Protein AF-A0A486XMG4-F1 (afdb_monomer_lite)

Sequence (56 aa):
MLPLYQLHIRLCLTKQLAAGRVELLKLDEDSDEYMEKANDLMVLDSIIAKIDCEQA

Foldseek 3Di:
DDDPVLVVVLVVLVVVLVVLVVVLVVDDCPDPVNVVSVVVSVVSVVVSVVSVVVVD

Secondary structure (DSSP, 8-state):
---HHHHHHHHHHHHHHHHHHHHHTTS-TTSHHHHHHHHHHHHHHHHHHHHHHTT-

pLDDT: mean 92.87, std 10.67, range [47.75, 98.31]

Organism: NCBI:txid1708203

Radius of gyration: 13.21 Å; chains: 1; bounding box: 31×15×32 Å

Structure (mmCIF, N/CA/C/O backbone):
data_AF-A0A486XMG4-F1
#
_entry.id   AF-A0A486XMG4-F1
#
loop_
_atom_site.group_PDB
_atom_site.id
_atom_site.type_symbol
_atom_site.label_atom_id
_atom_site.label_alt_id
_atom_site.label_comp_id
_atom_site.label_asym_id
_atom_site.label_entity_id
_atom_site.label_seq_id
_atom_site.pdbx_PDB_ins_code
_atom_site.Cartn_x
_atom_site.Cartn_y
_atom_site.Cartn_z
_atom_site.occupancy
_atom_site.B_iso_or_equiv
_atom_site.auth_seq_id
_atom_site.auth_comp_id
_atom_site.auth_asym_id
_atom_site.auth_atom_id
_atom_site.pdbx_PDB_model_num
ATOM 1 N N . MET A 1 1 ? -18.954 1.095 16.296 1.00 68.50 1 MET A N 1
ATOM 2 C CA . MET A 1 1 ? -18.386 2.464 16.260 1.00 68.50 1 MET A CA 1
ATOM 3 C C . MET A 1 1 ? -16.936 2.340 16.682 1.00 68.50 1 MET A C 1
ATOM 5 O O . MET A 1 1 ? -16.708 1.951 17.821 1.00 68.50 1 MET A O 1
ATOM 9 N N . LEU A 1 2 ? -15.982 2.586 15.777 1.00 71.50 2 LEU A N 1
ATOM 10 C CA . LEU A 1 2 ? -14.559 2.538 16.125 1.00 71.50 2 LEU A CA 1
ATOM 11 C C . LEU A 1 2 ? -14.263 3.545 17.248 1.00 71.50 2 LEU A C 1
ATOM 13 O O . LEU A 1 2 ? -14.696 4.699 17.149 1.00 71.50 2 LEU A O 1
ATOM 17 N N . PRO A 1 3 ? -13.494 3.168 18.280 1.00 88.56 3 PRO A N 1
ATOM 18 C CA . PRO A 1 3 ? -12.840 4.126 19.153 1.00 88.56 3 PRO A CA 1
ATOM 19 C C . PRO A 1 3 ? -12.050 5.144 18.323 1.00 88.56 3 PRO A C 1
ATOM 21 O O . PRO A 1 3 ? -11.457 4.801 17.296 1.00 88.56 3 PRO A O 1
ATOM 24 N N . LEU A 1 4 ? -11.986 6.392 18.792 1.00 89.25 4 LEU A N 1
ATOM 25 C CA . LEU A 1 4 ? -11.297 7.482 18.086 1.00 89.25 4 LEU A CA 1
ATOM 26 C C . LEU A 1 4 ? -9.852 7.127 17.696 1.00 89.25 4 LEU A C 1
ATOM 28 O O . LEU A 1 4 ? -9.397 7.513 16.621 1.00 89.25 4 LEU A O 1
ATOM 32 N N . TYR A 1 5 ? -9.152 6.351 18.530 1.00 90.00 5 TYR A N 1
ATOM 33 C CA . TYR A 1 5 ? -7.792 5.902 18.235 1.00 90.00 5 TYR A CA 1
ATOM 34 C C . TYR A 1 5 ? -7.742 4.911 17.058 1.00 90.00 5 TYR A C 1
ATOM 36 O O . TYR A 1 5 ? -6.900 5.075 16.179 1.00 90.00 5 TYR A O 1
ATOM 44 N N . GLN A 1 6 ? -8.666 3.944 16.972 1.00 91.25 6 GLN A N 1
ATOM 45 C CA . GLN A 1 6 ? -8.723 3.009 15.840 1.00 91.25 6 GLN A CA 1
ATOM 46 C C . GLN A 1 6 ? -9.098 3.738 14.546 1.00 91.25 6 GLN A C 1
ATOM 48 O O . GLN A 1 6 ? -8.499 3.482 13.504 1.00 91.25 6 GLN A O 1
ATOM 53 N N . LEU A 1 7 ? -10.026 4.702 14.608 1.00 93.19 7 LEU A N 1
ATOM 54 C CA . LEU A 1 7 ? -10.380 5.526 13.449 1.00 93.19 7 LEU A CA 1
ATOM 55 C C . LEU A 1 7 ? -9.179 6.337 12.944 1.00 93.19 7 LEU A C 1
ATOM 57 O O . LEU A 1 7 ? -8.957 6.415 11.734 1.00 93.19 7 LEU A O 1
ATOM 61 N N . HIS A 1 8 ? -8.401 6.922 13.860 1.00 94.75 8 HIS A N 1
ATOM 62 C CA . HIS A 1 8 ? -7.194 7.671 13.521 1.00 94.75 8 HIS A CA 1
ATOM 63 C C . HIS A 1 8 ? -6.132 6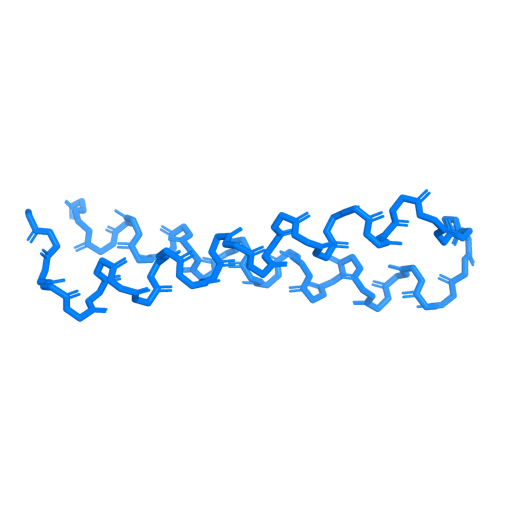.776 12.870 1.00 94.75 8 HIS A C 1
ATOM 65 O O . HIS A 1 8 ? -5.615 7.123 11.809 1.00 94.75 8 HIS A O 1
ATOM 71 N N . ILE A 1 9 ? -5.866 5.600 13.453 1.00 94.88 9 ILE A N 1
ATOM 72 C CA . ILE A 1 9 ? -4.933 4.611 12.894 1.00 94.88 9 ILE A CA 1
ATOM 73 C C . ILE A 1 9 ? -5.378 4.210 11.484 1.00 94.88 9 ILE A C 1
ATOM 75 O O . ILE A 1 9 ? -4.595 4.323 10.543 1.00 94.88 9 ILE A O 1
ATOM 79 N N . ARG A 1 10 ? -6.652 3.839 11.306 1.00 95.25 10 ARG A N 1
ATOM 80 C CA . ARG A 1 10 ? -7.208 3.460 10.001 1.00 95.25 10 ARG A CA 1
ATOM 81 C C . ARG A 1 10 ? -7.017 4.556 8.951 1.00 95.25 10 ARG A C 1
ATOM 83 O O . ARG A 1 10 ? -6.596 4.272 7.832 1.00 95.25 10 ARG A O 1
ATOM 90 N N . LEU A 1 11 ? -7.301 5.813 9.303 1.00 96.38 11 LEU A N 1
ATOM 91 C CA . LEU A 1 11 ? -7.124 6.970 8.416 1.00 96.38 11 LEU A CA 1
ATOM 92 C C . LEU A 1 11 ? -5.664 7.164 7.998 1.00 96.38 11 LEU A C 1
ATOM 94 O O . LEU A 1 11 ? -5.396 7.418 6.824 1.00 96.38 11 LEU A O 1
ATOM 98 N N . CYS A 1 12 ? -4.727 7.045 8.938 1.00 97.25 12 CYS A N 1
ATOM 99 C CA . CYS A 1 12 ? -3.299 7.162 8.656 1.00 97.25 12 CYS A CA 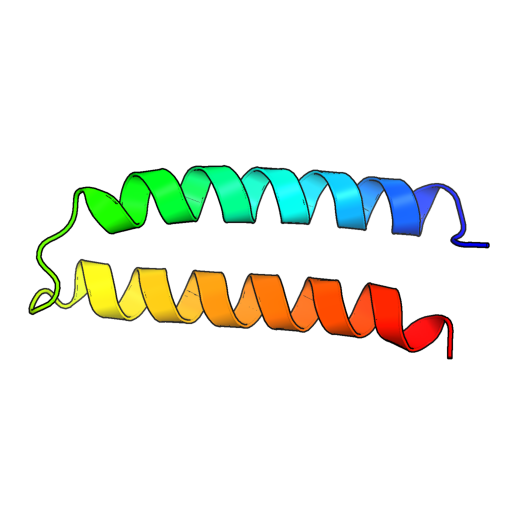1
ATOM 100 C C . CYS A 1 12 ? -2.816 6.046 7.724 1.00 97.25 12 CYS A C 1
ATOM 102 O O . CYS A 1 12 ? -2.186 6.341 6.709 1.00 97.25 12 CYS A O 1
ATOM 104 N N . LEU A 1 13 ? -3.179 4.793 8.009 1.00 97.31 13 LEU A N 1
ATOM 105 C CA . LEU A 1 13 ? -2.808 3.646 7.176 1.00 97.31 13 LEU A CA 1
ATOM 106 C C . LEU A 1 13 ? -3.411 3.747 5.770 1.00 97.31 13 LEU A C 1
ATOM 108 O O . LEU A 1 13 ? -2.715 3.524 4.786 1.00 97.31 13 LEU A O 1
ATOM 112 N N . THR A 1 14 ? -4.669 4.180 5.651 1.00 97.31 14 THR A N 1
ATOM 113 C CA . THR A 1 14 ? -5.325 4.373 4.344 1.00 97.31 14 THR A CA 1
ATOM 114 C C . THR A 1 14 ? -4.610 5.434 3.502 1.00 97.31 14 THR A C 1
ATOM 116 O O . THR A 1 14 ? -4.431 5.258 2.298 1.00 97.31 14 THR A O 1
ATOM 119 N N . LYS A 1 15 ? -4.164 6.537 4.122 1.00 98.06 15 LYS A N 1
ATOM 120 C CA . LYS A 1 15 ? -3.381 7.573 3.428 1.00 98.06 15 LYS A CA 1
ATOM 121 C C . LYS A 1 15 ? -2.028 7.043 2.955 1.00 98.06 15 LYS A C 1
ATOM 123 O O . LYS A 1 15 ? -1.636 7.335 1.829 1.00 98.06 15 LYS A O 1
ATOM 128 N N . GLN A 1 16 ? -1.340 6.269 3.794 1.00 97.81 16 GLN A N 1
ATOM 129 C CA . GLN A 1 16 ? -0.064 5.646 3.433 1.00 97.81 16 GLN A CA 1
ATOM 130 C C . GLN A 1 16 ? -0.235 4.646 2.287 1.00 97.81 16 GLN A C 1
ATOM 132 O O . GLN A 1 16 ? 0.516 4.706 1.321 1.00 97.81 16 GLN A O 1
ATOM 137 N N . LEU A 1 17 ? -1.269 3.802 2.339 1.00 98.00 17 LEU A N 1
ATOM 138 C CA . LEU A 1 17 ? -1.594 2.854 1.275 1.00 98.00 17 LEU A CA 1
ATOM 139 C C . LEU A 1 17 ? -1.866 3.569 -0.057 1.00 98.00 17 LEU A C 1
ATOM 141 O O . LEU A 1 17 ? -1.358 3.159 -1.097 1.00 98.00 17 LEU A O 1
ATOM 145 N N . ALA A 1 18 ? -2.635 4.662 -0.034 1.00 97.94 18 ALA A N 1
ATOM 146 C CA . ALA A 1 18 ? -2.912 5.450 -1.232 1.00 97.94 18 ALA A CA 1
ATOM 147 C C . ALA A 1 18 ? -1.638 6.081 -1.820 1.00 97.94 18 ALA A C 1
ATOM 149 O O . ALA A 1 18 ? -1.420 6.002 -3.028 1.00 97.94 18 ALA A O 1
ATOM 150 N N . ALA A 1 19 ? -0.781 6.667 -0.978 1.00 98.12 19 ALA A N 1
ATOM 151 C CA . ALA A 1 19 ? 0.495 7.233 -1.413 1.00 98.12 19 ALA A CA 1
ATOM 152 C C . ALA A 1 19 ? 1.430 6.155 -1.983 1.00 98.12 19 ALA A C 1
ATOM 154 O O . ALA A 1 19 ? 1.962 6.310 -3.080 1.00 98.12 19 ALA A O 1
ATOM 155 N N . GLY A 1 20 ? 1.557 5.025 -1.288 1.00 97.88 20 GLY A N 1
ATOM 156 C CA . GLY A 1 20 ? 2.398 3.917 -1.716 1.00 97.88 20 GLY A CA 1
ATOM 157 C C . GLY A 1 20 ? 1.929 3.281 -3.026 1.00 97.88 20 GLY A C 1
ATOM 158 O O . GLY A 1 20 ? 2.767 2.987 -3.871 1.00 97.88 20 GLY A O 1
ATOM 159 N N . ARG A 1 21 ? 0.613 3.165 -3.270 1.00 97.81 21 ARG A N 1
ATOM 160 C CA . ARG A 1 21 ? 0.070 2.728 -4.573 1.00 97.81 21 ARG A CA 1
ATOM 161 C C . ARG A 1 21 ? 0.467 3.671 -5.711 1.00 97.81 21 ARG A C 1
ATOM 163 O O . ARG A 1 21 ? 0.806 3.205 -6.791 1.00 97.81 21 ARG A O 1
ATOM 170 N N . VAL A 1 22 ? 0.467 4.986 -5.477 1.00 98.12 22 VAL A N 1
ATOM 171 C CA . VAL A 1 22 ? 0.922 5.972 -6.477 1.00 98.12 22 VAL A CA 1
ATOM 172 C C . VAL A 1 22 ? 2.416 5.833 -6.769 1.00 98.12 22 VAL A C 1
ATOM 174 O O . VAL A 1 22 ? 2.841 6.053 -7.900 1.00 98.12 22 VAL A O 1
ATOM 177 N N . GLU A 1 23 ? 3.224 5.491 -5.769 1.00 97.06 23 GLU A N 1
ATOM 178 C CA . GLU A 1 23 ? 4.651 5.237 -5.966 1.00 97.06 23 GLU A CA 1
ATOM 179 C C . GLU A 1 23 ? 4.915 3.901 -6.664 1.00 97.06 23 GLU A C 1
ATOM 181 O O . GLU A 1 23 ? 5.780 3.850 -7.530 1.00 97.06 23 GLU A O 1
ATOM 186 N N . LEU A 1 24 ? 4.149 2.855 -6.341 1.00 97.56 24 LEU A N 1
ATOM 187 C CA . LEU A 1 24 ? 4.246 1.537 -6.970 1.00 97.56 24 LEU A CA 1
ATOM 188 C C . LEU A 1 24 ? 4.021 1.619 -8.488 1.00 97.56 24 LEU A C 1
ATOM 190 O O . LEU A 1 24 ? 4.768 1.017 -9.246 1.00 97.56 24 LEU A O 1
ATOM 194 N N . LEU A 1 25 ? 3.069 2.448 -8.936 1.00 96.44 25 LEU A N 1
ATOM 195 C CA . LEU A 1 25 ? 2.791 2.694 -10.361 1.00 96.44 25 LEU A CA 1
ATOM 196 C C . LEU A 1 25 ? 3.962 3.319 -11.141 1.00 96.44 25 LEU A C 1
ATOM 198 O O . LEU A 1 25 ? 3.887 3.432 -12.362 1.00 96.44 25 LEU A O 1
ATOM 202 N N . LYS A 1 26 ? 5.002 3.801 -10.454 1.00 97.50 26 LYS A N 1
ATOM 203 C CA . LYS A 1 26 ? 6.197 4.382 -11.083 1.00 97.50 26 LYS A CA 1
ATOM 204 C C . LYS A 1 26 ? 7.340 3.377 -11.212 1.00 97.50 26 LYS A C 1
ATOM 206 O O . LYS A 1 26 ? 8.348 3.720 -11.824 1.00 97.50 26 LYS A O 1
ATOM 211 N N . LEU A 1 27 ? 7.211 2.207 -10.594 1.00 97.56 27 LEU A N 1
ATOM 212 C CA . LEU A 1 27 ? 8.222 1.161 -10.612 1.00 97.56 27 LEU A CA 1
ATOM 213 C C . LEU A 1 27 ? 7.973 0.207 -11.779 1.00 97.56 27 LEU A C 1
ATOM 215 O O . LEU A 1 27 ? 6.849 0.066 -12.257 1.00 97.56 27 LEU A O 1
ATOM 219 N N . ASP A 1 28 ? 9.044 -0.436 -12.225 1.00 97.50 28 ASP A N 1
ATOM 220 C CA . ASP A 1 28 ? 8.972 -1.528 -13.189 1.00 97.50 28 ASP A CA 1
ATOM 221 C C . ASP A 1 28 ? 8.428 -2.785 -12.497 1.00 97.50 28 ASP A C 1
ATOM 223 O O . ASP A 1 28 ? 8.952 -3.174 -11.452 1.00 97.50 28 ASP A O 1
ATOM 227 N N . GLU A 1 29 ? 7.385 -3.406 -13.052 1.00 94.75 29 GLU A N 1
ATOM 228 C CA . GLU A 1 29 ? 6.669 -4.535 -12.431 1.00 94.75 29 GLU A CA 1
ATOM 229 C C . GLU A 1 29 ? 7.559 -5.775 -12.251 1.00 94.75 29 GLU A C 1
ATOM 231 O O . GLU A 1 29 ? 7.335 -6.565 -11.333 1.00 94.75 29 GLU A O 1
ATOM 236 N N . ASP A 1 30 ? 8.603 -5.906 -13.073 1.00 96.69 30 ASP A N 1
ATOM 237 C CA . ASP A 1 30 ? 9.577 -7.000 -13.002 1.00 96.69 30 ASP A CA 1
ATOM 238 C C . ASP A 1 30 ? 10.742 -6.710 -12.031 1.00 96.69 30 ASP A C 1
ATOM 240 O O . ASP A 1 30 ? 11.632 -7.545 -11.855 1.00 96.69 30 ASP A O 1
ATOM 244 N N . SER A 1 31 ? 10.766 -5.532 -11.394 1.00 98.06 31 SER A N 1
ATOM 245 C CA . SER A 1 31 ? 11.822 -5.163 -10.448 1.00 98.06 31 SER A CA 1
ATOM 246 C C . SER A 1 31 ? 11.587 -5.734 -9.048 1.00 98.06 31 SER A C 1
ATOM 248 O O . SER A 1 31 ? 10.462 -5.781 -8.543 1.00 98.06 31 SER A O 1
ATOM 250 N N . ASP A 1 32 ? 12.680 -6.083 -8.364 1.00 98.25 32 ASP A N 1
ATOM 251 C CA . ASP A 1 32 ? 12.635 -6.502 -6.957 1.00 98.25 32 ASP A CA 1
ATOM 252 C C . ASP A 1 32 ? 12.009 -5.416 -6.061 1.00 98.25 32 ASP A C 1
ATOM 254 O O . ASP A 1 32 ? 11.255 -5.725 -5.139 1.00 98.25 32 ASP A O 1
ATOM 258 N N . GLU A 1 33 ? 12.256 -4.137 -6.370 1.00 98.00 33 GLU A N 1
ATOM 259 C CA . GLU A 1 33 ? 11.691 -2.994 -5.642 1.00 98.00 33 GLU A CA 1
ATOM 260 C C . GLU A 1 33 ? 10.159 -2.939 -5.761 1.00 98.00 33 GLU A C 1
ATOM 262 O O . GLU A 1 33 ? 9.466 -2.681 -4.773 1.00 98.00 33 GLU A O 1
ATOM 267 N N . TYR A 1 34 ? 9.608 -3.218 -6.948 1.00 98.25 34 TYR A N 1
ATOM 268 C CA . TYR A 1 34 ? 8.160 -3.327 -7.125 1.00 98.25 34 TYR A CA 1
ATOM 269 C C . TYR A 1 34 ? 7.595 -4.477 -6.295 1.00 98.25 34 TYR A C 1
ATOM 271 O O . TYR A 1 34 ? 6.595 -4.294 -5.602 1.00 98.25 34 TYR A O 1
ATOM 279 N N . MET A 1 35 ? 8.242 -5.644 -6.323 1.00 98.12 35 MET A N 1
ATOM 280 C CA . MET A 1 35 ? 7.789 -6.827 -5.588 1.00 98.12 35 MET A CA 1
ATOM 281 C C . MET A 1 35 ? 7.772 -6.602 -4.073 1.00 98.12 35 MET A C 1
ATOM 283 O O . MET A 1 35 ? 6.783 -6.931 -3.411 1.00 98.12 35 MET A O 1
ATOM 287 N N . GLU A 1 36 ? 8.832 -6.008 -3.525 1.00 98.12 36 GLU A N 1
ATOM 288 C CA . GLU A 1 36 ? 8.917 -5.655 -2.106 1.00 98.12 36 GLU A CA 1
ATOM 289 C C . GLU A 1 36 ? 7.816 -4.657 -1.730 1.00 98.12 36 GLU A C 1
ATOM 291 O O . GLU A 1 36 ? 7.031 -4.890 -0.808 1.00 98.12 36 GLU A O 1
ATOM 296 N N . LYS A 1 37 ? 7.663 -3.592 -2.519 1.00 97.94 37 LYS A N 1
ATOM 297 C CA . LYS A 1 37 ? 6.665 -2.557 -2.251 1.00 97.94 37 LYS A CA 1
ATOM 298 C C . LYS A 1 37 ? 5.230 -3.058 -2.406 1.00 97.94 37 LYS A C 1
ATOM 300 O O . LYS A 1 37 ? 4.353 -2.667 -1.637 1.00 97.94 37 LYS A O 1
ATOM 305 N N . ALA A 1 38 ? 4.962 -3.931 -3.373 1.00 98.06 38 ALA A N 1
ATOM 306 C CA . ALA A 1 38 ? 3.660 -4.567 -3.535 1.00 98.06 38 ALA A CA 1
ATOM 307 C C . ALA A 1 38 ? 3.315 -5.444 -2.319 1.00 98.06 38 ALA A C 1
ATOM 309 O O . ALA A 1 38 ? 2.171 -5.420 -1.855 1.00 98.06 38 ALA A O 1
ATOM 310 N N . ASN A 1 39 ? 4.302 -6.160 -1.769 1.00 98.19 39 ASN A N 1
ATOM 311 C CA . 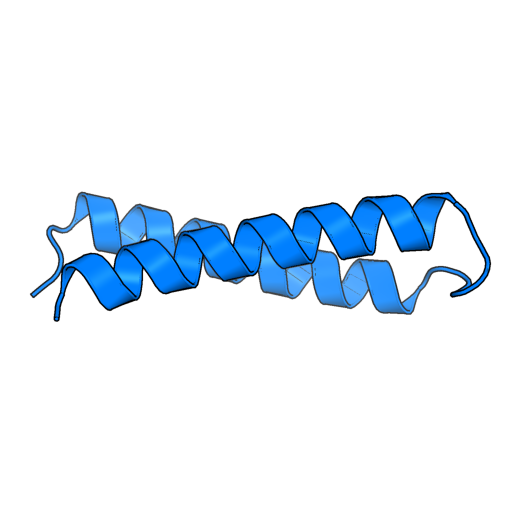ASN A 1 39 ? 4.144 -6.944 -0.545 1.00 98.19 39 ASN A CA 1
ATOM 312 C C . ASN A 1 39 ? 3.786 -6.049 0.651 1.00 98.19 39 ASN A C 1
ATOM 314 O O . ASN A 1 39 ? 2.760 -6.272 1.297 1.00 98.19 39 ASN A O 1
ATOM 318 N N . ASP A 1 40 ? 4.546 -4.975 0.874 1.00 97.88 40 ASP A N 1
ATOM 319 C CA . ASP A 1 40 ? 4.283 -4.017 1.953 1.00 97.88 40 ASP A CA 1
ATOM 320 C C . ASP A 1 40 ? 2.867 -3.429 1.875 1.00 97.88 40 ASP A C 1
ATOM 322 O O . ASP A 1 40 ? 2.149 -3.339 2.878 1.00 97.88 40 ASP A O 1
ATOM 326 N N . LEU A 1 41 ? 2.423 -3.066 0.668 1.00 98.31 41 LEU A N 1
ATOM 327 C CA . LEU A 1 41 ? 1.080 -2.530 0.447 1.00 98.31 41 LEU A CA 1
ATOM 328 C C . LEU A 1 41 ? -0.012 -3.576 0.696 1.00 98.31 41 LEU A C 1
ATOM 330 O O . LEU A 1 41 ? -1.069 -3.229 1.224 1.00 98.31 41 LEU A O 1
ATOM 334 N N . MET A 1 42 ? 0.233 -4.848 0.376 1.00 98.00 42 MET A N 1
ATOM 335 C CA . MET A 1 42 ? -0.690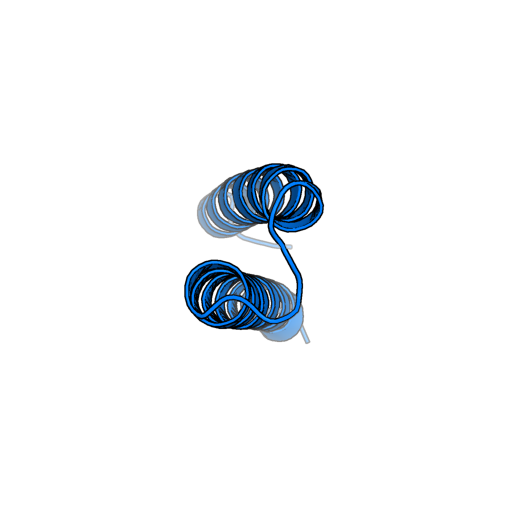 -5.946 0.677 1.00 98.00 42 MET A CA 1
ATOM 336 C C . MET A 1 42 ? -0.818 -6.186 2.190 1.00 98.00 42 MET A C 1
ATOM 338 O O . MET A 1 42 ? -1.921 -6.421 2.698 1.00 98.00 42 MET A O 1
ATOM 342 N N . VAL A 1 43 ? 0.291 -6.089 2.931 1.00 97.81 43 VAL A N 1
ATOM 343 C CA . VAL A 1 43 ? 0.292 -6.177 4.399 1.00 97.81 43 VAL A CA 1
ATOM 344 C C . VAL A 1 43 ? -0.479 -5.003 5.007 1.00 97.81 43 VAL A C 1
ATOM 346 O O .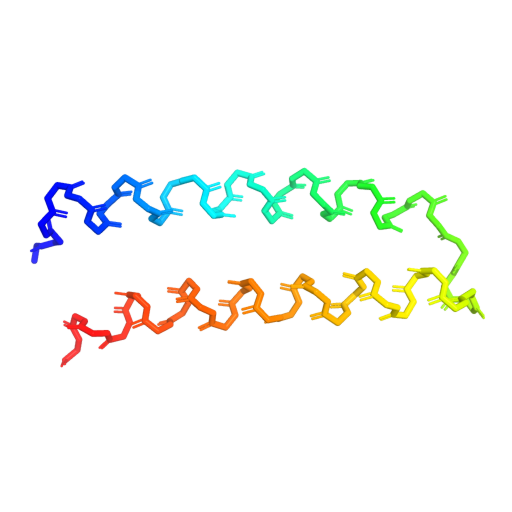 VAL A 1 43 ? -1.329 -5.216 5.874 1.00 97.81 43 VAL A O 1
ATOM 349 N N . LEU A 1 44 ? -0.251 -3.778 4.524 1.00 97.44 44 LEU A N 1
ATOM 350 C CA . LEU A 1 44 ? -0.993 -2.583 4.944 1.00 97.44 44 LEU A CA 1
ATOM 351 C C . LEU A 1 44 ? -2.504 -2.726 4.716 1.00 97.44 44 LEU A C 1
ATOM 353 O O 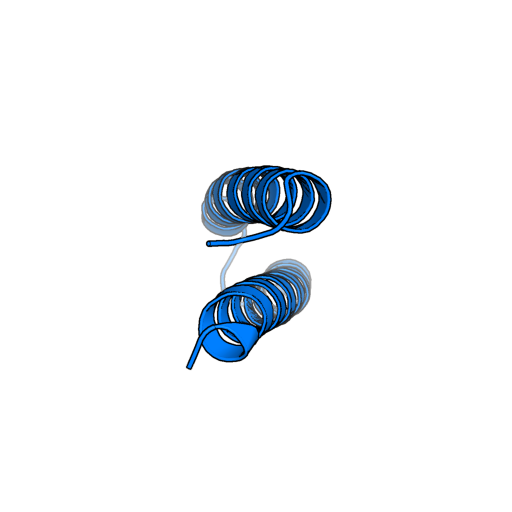. LEU A 1 44 ? -3.289 -2.453 5.627 1.00 97.44 44 LEU A O 1
ATOM 357 N N . ASP A 1 45 ? -2.913 -3.189 3.533 1.00 97.56 45 ASP A N 1
ATOM 358 C CA . ASP A 1 45 ? -4.319 -3.431 3.186 1.00 97.56 45 ASP A CA 1
ATOM 359 C C . ASP A 1 45 ? -4.945 -4.491 4.114 1.00 97.56 45 ASP A C 1
ATOM 361 O O . ASP A 1 45 ? -6.034 -4.295 4.654 1.00 97.56 45 ASP A O 1
ATOM 365 N N . SER A 1 46 ? -4.199 -5.558 4.425 1.00 97.00 46 SER A N 1
ATOM 366 C CA . SER A 1 46 ? -4.621 -6.606 5.367 1.00 97.00 46 SER A CA 1
ATOM 367 C C . SER A 1 46 ? -4.800 -6.091 6.800 1.00 97.00 46 SER A C 1
ATOM 369 O O . SER A 1 46 ? -5.712 -6.523 7.508 1.00 97.00 46 SER A O 1
ATOM 371 N N . ILE A 1 47 ? -3.942 -5.174 7.259 1.00 95.88 47 ILE A N 1
ATOM 372 C CA . ILE A 1 47 ? -4.073 -4.546 8.584 1.00 95.88 47 ILE A CA 1
ATOM 373 C C . ILE A 1 47 ? -5.328 -3.671 8.632 1.00 95.88 47 ILE A C 1
ATOM 375 O O . ILE A 1 47 ? -6.085 -3.748 9.599 1.00 95.88 47 ILE A O 1
ATOM 379 N N . ILE A 1 48 ? -5.581 -2.877 7.588 1.00 95.62 48 ILE A N 1
ATOM 380 C CA . ILE A 1 48 ? -6.797 -2.060 7.477 1.00 95.62 48 ILE A CA 1
ATOM 381 C C . ILE A 1 48 ? -8.039 -2.957 7.510 1.00 95.62 48 ILE A C 1
ATOM 383 O O . ILE A 1 48 ? -8.941 -2.712 8.309 1.00 95.62 48 ILE A O 1
ATOM 387 N N . ALA A 1 49 ? -8.042 -4.042 6.731 1.00 94.50 49 ALA A N 1
ATOM 388 C CA . ALA A 1 49 ? -9.138 -5.005 6.710 1.00 94.50 49 ALA A CA 1
ATOM 389 C C . ALA A 1 49 ? -9.393 -5.632 8.089 1.00 94.50 49 ALA A C 1
ATOM 391 O O . ALA A 1 49 ? -10.546 -5.805 8.476 1.00 94.50 49 ALA A O 1
ATOM 392 N N . LYS A 1 50 ? -8.344 -5.930 8.868 1.00 93.44 50 LYS A N 1
ATOM 393 C CA . LYS A 1 50 ? -8.487 -6.420 10.250 1.00 93.44 50 LYS A CA 1
ATOM 394 C C . LYS A 1 50 ? -9.107 -5.380 11.180 1.00 93.44 50 LYS A C 1
ATOM 396 O O . LYS A 1 50 ? -9.989 -5.738 11.949 1.00 93.44 50 LYS A O 1
ATOM 401 N N . ILE A 1 51 ? -8.703 -4.112 11.082 1.00 91.56 51 ILE A N 1
ATOM 402 C CA . ILE A 1 51 ? -9.311 -3.017 11.862 1.00 91.56 51 ILE A CA 1
ATOM 403 C C . ILE A 1 51 ? -10.799 -2.871 11.515 1.00 91.56 51 ILE A C 1
ATOM 405 O O . ILE A 1 51 ? -11.622 -2.610 12.391 1.00 91.56 51 ILE A O 1
ATOM 409 N N . ASP A 1 52 ? -11.156 -3.054 10.244 1.00 87.94 52 ASP A N 1
ATOM 410 C CA . ASP A 1 52 ? -12.550 -3.025 9.810 1.00 87.94 52 ASP A CA 1
ATOM 411 C C . ASP A 1 52 ? -13.323 -4.290 10.252 1.00 87.94 52 ASP A C 1
ATOM 413 O O . ASP A 1 52 ? -14.495 -4.176 10.603 1.00 87.94 52 ASP A O 1
ATOM 417 N N . CYS A 1 53 ? -12.684 -5.468 10.307 1.00 82.12 53 CYS A N 1
ATOM 418 C CA . CYS A 1 53 ? -13.292 -6.739 10.736 1.00 82.12 53 CYS A CA 1
ATOM 419 C C . CYS A 1 53 ? -13.399 -6.916 12.256 1.00 82.12 53 CYS A C 1
ATOM 421 O O . CYS A 1 53 ? -14.298 -7.619 12.701 1.00 82.12 53 CYS A O 1
ATOM 423 N N . GLU A 1 54 ? -12.564 -6.263 13.072 1.00 68.88 54 GLU A N 1
ATOM 424 C CA . GLU A 1 54 ? -12.769 -6.173 14.533 1.00 68.88 54 GLU A CA 1
ATOM 425 C C . GLU A 1 54 ? -14.100 -5.473 14.902 1.00 68.88 54 GLU A C 1
ATOM 427 O O . GLU A 1 54 ? -14.453 -5.369 16.075 1.00 68.88 54 GLU A O 1
ATOM 432 N N . GLN A 1 55 ? -14.855 -5.003 13.901 1.00 52.00 55 GLN A N 1
ATOM 433 C CA . GLN A 1 55 ? -16.212 -4.480 14.025 1.00 52.00 55 GLN A CA 1
ATOM 434 C C . GLN A 1 55 ? -17.336 -5.475 13.677 1.00 52.00 55 GLN A C 1
ATOM 436 O O . GLN A 1 55 ? -18.499 -5.071 13.774 1.00 52.00 55 GLN A O 1
ATOM 441 N N . ALA A 1 56 ? -17.025 -6.703 13.240 1.00 47.75 56 ALA A N 1
ATOM 442 C CA . ALA A 1 56 ? -18.013 -7.727 12.872 1.00 47.75 56 ALA A CA 1
ATOM 443 C C . ALA A 1 56 ? -18.456 -8.590 14.063 1.00 47.75 56 ALA A C 1
ATOM 445 O O . ALA A 1 56 ? -17.590 -8.975 14.881 1.00 47.75 56 ALA A O 1
#